Protein AF-R7G7V2-F1 (afdb_monomer_lite)

Organism: NCBI:txid1263076

Structure (mmCIF, N/CA/C/O backbone):
data_AF-R7G7V2-F1
#
_entry.id   AF-R7G7V2-F1
#
loop_
_atom_site.group_PDB
_atom_site.id
_atom_site.type_symbol
_atom_site.label_atom_id
_atom_site.label_alt_id
_atom_site.label_comp_id
_atom_site.label_asym_id
_atom_site.label_entity_id
_atom_site.label_seq_id
_atom_site.pdbx_PDB_ins_code
_atom_site.Cartn_x
_atom_site.Cartn_y
_atom_site.Cartn_z
_atom_site.occupancy
_atom_site.B_iso_or_equiv
_atom_site.auth_seq_id
_atom_site.auth_comp_id
_atom_site.auth_asym_id
_atom_site.auth_atom_id
_atom_site.pdbx_PDB_model_num
ATOM 1 N N . MET A 1 1 ? 24.749 2.670 -49.768 1.00 60.97 1 MET A N 1
ATOM 2 C CA . MET A 1 1 ? 24.440 3.329 -48.490 1.00 60.97 1 MET A CA 1
ATOM 3 C C . MET A 1 1 ? 25.767 3.414 -47.786 1.00 60.97 1 MET A C 1
ATOM 5 O O . MET A 1 1 ? 26.418 2.384 -47.660 1.00 60.97 1 MET A O 1
ATOM 9 N N . ASP A 1 2 ? 26.241 4.622 -47.515 1.00 79.50 2 ASP A N 1
ATOM 10 C CA . ASP A 1 2 ? 27.609 4.809 -47.038 1.00 79.50 2 ASP A CA 1
ATOM 11 C C . ASP A 1 2 ? 27.628 4.618 -45.518 1.00 79.50 2 ASP A C 1
ATOM 13 O O . ASP A 1 2 ? 26.612 4.814 -44.849 1.00 79.50 2 ASP 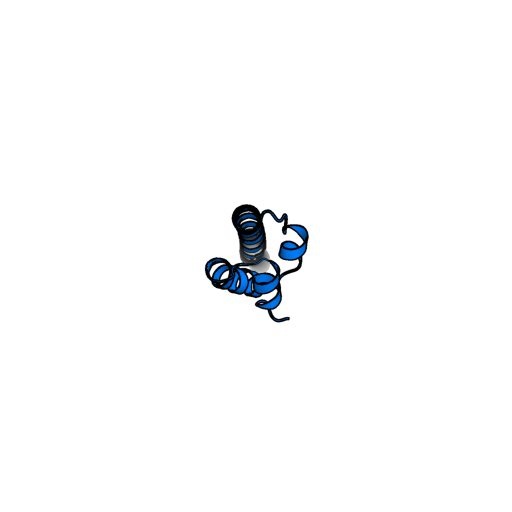A O 1
ATOM 17 N N . SER A 1 3 ? 28.771 4.225 -44.951 1.00 83.00 3 SER A N 1
ATOM 18 C CA . SER A 1 3 ? 28.894 3.845 -43.530 1.00 83.00 3 SER A CA 1
ATOM 19 C C . SER A 1 3 ? 28.377 4.903 -42.540 1.00 83.00 3 SER A C 1
ATOM 21 O O . SER A 1 3 ? 27.994 4.574 -41.417 1.00 83.00 3 SER A O 1
ATOM 23 N N . TYR A 1 4 ? 28.327 6.170 -42.960 1.00 84.94 4 TYR A N 1
ATOM 24 C CA . TYR A 1 4 ? 27.740 7.279 -42.212 1.00 84.94 4 TYR A CA 1
ATOM 25 C C . TYR A 1 4 ? 26.218 7.148 -42.029 1.00 84.94 4 TYR A C 1
ATOM 27 O O . TYR A 1 4 ? 25.713 7.337 -40.920 1.00 84.94 4 TYR A O 1
ATOM 35 N N . ASP A 1 5 ? 25.489 6.787 -43.087 1.00 88.81 5 ASP A N 1
ATOM 36 C CA . ASP A 1 5 ? 24.032 6.628 -43.038 1.00 88.81 5 ASP A CA 1
ATOM 37 C C . ASP A 1 5 ? 23.641 5.419 -42.182 1.00 88.81 5 ASP A C 1
ATOM 39 O O . ASP A 1 5 ? 22.704 5.497 -41.386 1.00 88.81 5 ASP A O 1
ATOM 43 N N . GLU A 1 6 ? 24.414 4.331 -42.267 1.00 88.94 6 GLU A N 1
ATOM 44 C CA . GLU A 1 6 ? 24.246 3.157 -41.404 1.00 88.94 6 GLU A CA 1
ATOM 45 C C . GLU A 1 6 ? 24.492 3.494 -39.928 1.00 88.94 6 GLU A C 1
ATOM 47 O O . GLU A 1 6 ? 23.737 3.062 -39.056 1.00 88.94 6 GLU A O 1
ATOM 52 N N . GLY A 1 7 ? 25.527 4.286 -39.632 1.00 91.25 7 GLY A N 1
ATOM 53 C CA . GLY A 1 7 ? 25.821 4.739 -38.272 1.00 91.25 7 GLY A CA 1
ATOM 54 C C . GLY A 1 7 ? 24.706 5.609 -37.691 1.00 91.25 7 GLY A C 1
ATOM 55 O O . GLY A 1 7 ? 24.298 5.413 -36.545 1.00 91.25 7 GLY A O 1
ATOM 56 N N . LYS A 1 8 ? 24.160 6.534 -38.490 1.00 94.12 8 LYS A N 1
ATOM 57 C CA . LYS A 1 8 ? 23.037 7.391 -38.082 1.00 94.12 8 LYS A CA 1
ATOM 58 C C . LYS A 1 8 ? 21.763 6.584 -37.838 1.00 94.12 8 LYS A C 1
ATOM 60 O O . LYS A 1 8 ? 21.072 6.834 -36.851 1.00 94.12 8 LYS A O 1
ATOM 65 N N . GLN A 1 9 ? 21.461 5.621 -38.709 1.00 94.25 9 GLN A N 1
ATOM 66 C CA . GLN A 1 9 ? 20.306 4.744 -38.545 1.00 94.25 9 GLN A CA 1
ATOM 67 C C . GLN A 1 9 ? 20.430 3.892 -37.276 1.00 94.25 9 GLN A C 1
ATOM 69 O O . GLN A 1 9 ? 19.508 3.892 -36.462 1.00 94.25 9 GLN A O 1
ATOM 74 N N . LYS A 1 10 ? 21.587 3.257 -37.048 1.00 94.44 10 LYS A N 1
ATOM 75 C CA . LYS A 1 10 ? 21.851 2.479 -35.826 1.00 94.44 10 LYS A CA 1
ATOM 76 C C . LYS A 1 10 ? 21.709 3.324 -34.565 1.00 94.44 10 LYS A C 1
ATOM 78 O O . LYS A 1 10 ? 21.017 2.917 -33.640 1.00 94.44 10 LYS A O 1
ATOM 83 N N . GLY A 1 11 ? 22.285 4.527 -34.548 1.00 96.38 11 GLY A N 1
ATOM 84 C CA . GLY A 1 11 ? 22.163 5.431 -33.403 1.00 96.38 11 GLY A CA 1
ATOM 85 C C . GLY A 1 11 ? 20.713 5.829 -33.099 1.00 96.38 11 GLY A C 1
ATOM 86 O O . GLY A 1 11 ? 20.327 5.906 -31.932 1.00 96.38 11 GLY A O 1
ATOM 87 N N . LEU A 1 12 ? 19.885 6.044 -34.129 1.00 96.81 12 LEU A N 1
ATOM 88 C CA . LEU A 1 12 ? 18.461 6.343 -33.954 1.00 96.81 12 LEU A CA 1
ATOM 89 C C . LEU A 1 12 ? 17.676 5.133 -33.431 1.00 96.81 12 LEU A C 1
ATOM 91 O O . LEU A 1 12 ? 16.841 5.286 -32.537 1.00 96.81 12 LEU A O 1
ATOM 95 N N . GLU A 1 13 ? 17.932 3.945 -33.976 1.00 96.56 13 GLU A N 1
ATOM 96 C CA . GLU A 1 13 ? 17.298 2.695 -33.544 1.00 96.56 13 GLU A CA 1
ATOM 97 C C . GLU A 1 13 ? 17.653 2.372 -32.085 1.00 96.56 13 GLU A C 1
ATOM 99 O O . GLU A 1 13 ? 16.760 2.132 -31.269 1.00 96.56 13 GLU A O 1
ATOM 104 N N . GLU A 1 14 ? 18.937 2.449 -31.725 1.00 96.88 14 GLU A N 1
ATOM 105 C CA . GLU A 1 14 ? 19.424 2.240 -30.358 1.00 96.88 14 GLU A CA 1
ATOM 106 C C . GLU A 1 14 ? 18.856 3.280 -29.390 1.00 96.88 14 GLU A C 1
ATOM 108 O O . GLU A 1 14 ? 18.332 2.918 -28.335 1.00 96.88 14 GLU A O 1
ATOM 113 N N . GLY A 1 15 ? 18.890 4.563 -29.761 1.00 97.69 15 GLY A N 1
ATOM 114 C CA . GLY A 1 15 ? 18.335 5.642 -28.944 1.00 97.69 15 GLY A CA 1
ATOM 115 C C . GLY A 1 15 ? 16.836 5.471 -28.692 1.00 97.69 15 GLY A C 1
ATOM 116 O O . GLY A 1 15 ? 16.374 5.620 -27.560 1.00 97.69 15 GLY A O 1
ATOM 117 N N . THR A 1 16 ? 16.078 5.091 -29.724 1.00 97.62 16 THR A N 1
ATOM 118 C CA . THR A 1 16 ? 14.633 4.830 -29.620 1.00 97.62 16 THR A CA 1
ATOM 119 C C . THR A 1 16 ? 14.349 3.635 -28.717 1.00 97.62 16 THR A C 1
ATOM 121 O O . THR A 1 16 ? 13.494 3.718 -27.832 1.00 97.62 16 THR A O 1
ATOM 124 N N . LYS A 1 17 ? 15.087 2.536 -28.900 1.00 97.75 17 LYS A N 1
ATOM 125 C CA . LYS A 1 17 ? 14.947 1.326 -28.087 1.00 97.75 17 LYS A CA 1
ATOM 126 C C . LYS A 1 17 ? 15.234 1.611 -26.613 1.00 97.75 17 LYS A C 1
ATOM 128 O O . LYS A 1 17 ? 14.412 1.279 -25.763 1.00 97.75 17 LYS A O 1
ATOM 133 N N . LEU A 1 18 ? 16.349 2.280 -26.319 1.00 97.50 18 LEU A N 1
ATOM 134 C CA . LEU A 1 18 ? 16.730 2.648 -24.953 1.00 97.50 18 LEU A CA 1
ATOM 135 C C . LEU A 1 18 ? 15.697 3.573 -24.306 1.00 97.50 18 LEU A C 1
ATOM 137 O O . LEU A 1 18 ? 15.309 3.353 -23.159 1.00 97.50 18 LEU A O 1
ATOM 141 N N . GLY A 1 19 ? 15.225 4.583 -25.041 1.00 98.12 19 GLY A N 1
ATOM 142 C CA . GLY A 1 19 ? 14.201 5.505 -24.555 1.00 98.12 19 GLY A CA 1
ATOM 143 C C . GLY A 1 19 ? 12.893 4.794 -24.205 1.00 98.12 19 GLY A C 1
ATOM 144 O O . GLY A 1 19 ? 12.329 5.038 -23.136 1.00 98.12 19 GLY A O 1
ATOM 145 N N . LEU A 1 20 ? 12.435 3.877 -25.063 1.00 98.06 20 LEU A N 1
ATOM 146 C CA . LEU A 1 20 ? 11.223 3.096 -24.821 1.00 98.06 20 LEU A CA 1
ATOM 147 C C . LEU A 1 20 ? 11.385 2.162 -23.617 1.00 98.06 20 LEU A C 1
ATOM 149 O O . LEU A 1 20 ? 10.543 2.173 -22.724 1.00 98.06 20 LEU A O 1
ATOM 153 N N . GLU A 1 21 ? 12.475 1.395 -23.555 1.00 97.88 21 GLU A N 1
ATOM 154 C CA . GLU A 1 21 ? 12.734 0.459 -22.454 1.00 97.88 21 GLU A CA 1
ATOM 155 C C . GLU A 1 21 ? 12.793 1.177 -21.098 1.00 97.88 21 GLU A C 1
ATOM 157 O O . GLU A 1 21 ? 12.147 0.751 -20.135 1.00 97.88 21 GLU A O 1
ATOM 162 N N . GLN A 1 22 ? 13.510 2.302 -21.019 1.00 97.38 22 GLN A N 1
ATOM 163 C CA . GLN A 1 22 ? 13.599 3.101 -19.794 1.00 97.38 22 GLN A CA 1
A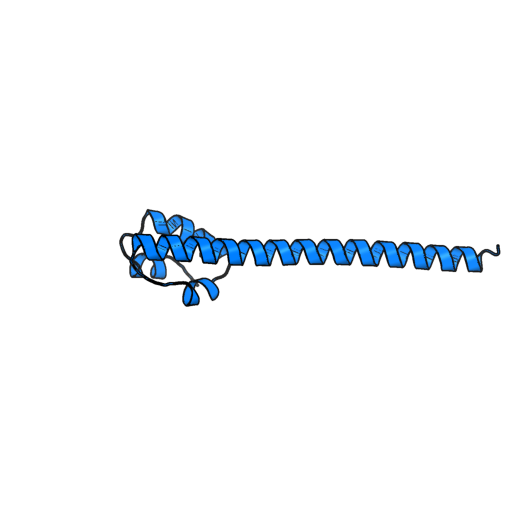TOM 164 C C . GLN A 1 22 ? 12.252 3.725 -19.421 1.00 97.38 22 GLN A C 1
ATOM 166 O O . GLN A 1 22 ? 11.849 3.666 -18.256 1.00 97.38 22 GLN A O 1
ATOM 171 N N . GLY A 1 23 ? 11.537 4.284 -20.402 1.00 98.31 23 GLY A N 1
ATOM 172 C CA . GLY A 1 23 ? 10.223 4.887 -20.197 1.00 98.31 23 GLY A CA 1
ATOM 173 C C . GLY A 1 23 ? 9.196 3.878 -19.685 1.00 98.31 23 GLY A C 1
ATOM 174 O O . GLY A 1 23 ? 8.520 4.138 -18.687 1.00 98.31 23 GLY A O 1
ATOM 175 N N . THR A 1 24 ? 9.120 2.700 -20.308 1.00 98.25 24 THR A N 1
ATOM 176 C CA . THR A 1 24 ? 8.220 1.618 -19.888 1.00 98.25 24 THR A CA 1
ATOM 177 C C . THR A 1 24 ? 8.569 1.112 -18.493 1.00 98.25 24 THR A C 1
ATOM 179 O O . THR A 1 24 ? 7.669 0.982 -17.662 1.00 98.25 24 THR A O 1
ATOM 182 N N . LYS A 1 25 ? 9.854 0.876 -18.199 1.00 98.12 25 LYS A N 1
ATOM 183 C CA . LYS A 1 25 ? 10.291 0.415 -16.874 1.00 98.12 25 LYS A CA 1
ATOM 184 C C . LYS A 1 25 ? 9.901 1.408 -15.778 1.00 98.12 25 LYS A C 1
ATOM 186 O O . LYS A 1 25 ? 9.261 1.019 -14.804 1.00 98.12 25 LYS A O 1
ATOM 191 N N . LEU A 1 26 ? 10.231 2.688 -15.961 1.00 98.00 26 LEU A N 1
ATOM 192 C CA . LEU A 1 26 ? 9.935 3.736 -14.982 1.00 98.00 26 LEU A CA 1
ATOM 193 C C . LEU A 1 26 ? 8.427 3.934 -14.793 1.00 98.00 26 LEU A C 1
ATOM 195 O O . LEU A 1 26 ? 7.961 4.123 -13.669 1.00 98.00 26 LEU A O 1
ATOM 199 N N . GLY A 1 27 ? 7.665 3.902 -15.889 1.00 98.44 27 GLY A N 1
ATOM 200 C CA . GLY A 1 27 ? 6.211 4.031 -15.857 1.00 98.44 27 GLY A CA 1
ATOM 201 C C . GLY A 1 27 ? 5.548 2.890 -15.088 1.00 98.44 27 GLY A C 1
ATOM 202 O O . GLY A 1 27 ? 4.705 3.144 -14.227 1.00 98.44 27 GLY A O 1
ATOM 203 N N . LEU A 1 28 ? 5.964 1.647 -15.344 1.00 98.44 28 LEU A N 1
ATOM 204 C CA . LEU A 1 28 ? 5.431 0.471 -14.659 1.00 98.44 28 LEU A CA 1
ATOM 205 C C . LEU A 1 28 ? 5.785 0.466 -13.168 1.00 98.44 28 LEU A C 1
ATOM 207 O O . LEU A 1 28 ? 4.917 0.195 -12.340 1.00 98.44 28 LEU A O 1
ATOM 211 N N . GLU A 1 29 ? 7.028 0.795 -12.817 1.00 98.06 29 GLU A N 1
ATOM 212 C CA . GLU A 1 29 ? 7.486 0.852 -11.425 1.00 98.06 29 GLU A CA 1
ATOM 213 C C . GLU A 1 29 ? 6.703 1.899 -10.622 1.00 98.06 29 GLU A C 1
ATOM 215 O O . GLU A 1 29 ? 6.089 1.573 -9.603 1.00 98.06 29 GLU A O 1
ATOM 220 N N . LYS A 1 30 ? 6.619 3.136 -11.131 1.00 97.38 30 LYS A N 1
ATOM 221 C CA . LYS A 1 30 ? 5.847 4.212 -10.489 1.00 97.38 30 LYS A CA 1
ATOM 222 C C . LYS A 1 30 ? 4.361 3.885 -10.411 1.00 97.38 30 LYS A C 1
ATOM 224 O O . LYS A 1 30 ? 3.745 4.091 -9.368 1.00 97.38 30 LYS A O 1
ATOM 229 N N . GLY A 1 31 ? 3.784 3.371 -11.497 1.00 98.25 31 GLY A N 1
ATOM 230 C CA . GLY A 1 31 ? 2.373 2.991 -11.544 1.00 98.25 31 GLY A CA 1
ATOM 231 C C . GLY A 1 31 ? 2.040 1.908 -10.520 1.00 98.25 31 GLY A C 1
ATOM 232 O O . GLY A 1 31 ? 1.059 2.033 -9.789 1.00 98.25 31 GLY A O 1
ATOM 233 N N . THR A 1 32 ? 2.899 0.893 -10.405 1.00 98.06 32 THR A N 1
ATOM 234 C CA . THR A 1 32 ? 2.748 -0.188 -9.422 1.00 98.06 32 THR A CA 1
ATOM 235 C C . THR A 1 32 ? 2.857 0.344 -7.998 1.00 98.06 32 THR A C 1
ATOM 237 O O . THR A 1 32 ? 2.011 0.022 -7.166 1.00 98.06 32 THR A O 1
ATOM 240 N N . GLN A 1 33 ? 3.845 1.196 -7.711 1.00 96.75 33 GLN A N 1
ATOM 241 C CA . GLN A 1 33 ? 4.029 1.779 -6.382 1.00 96.75 33 GLN A CA 1
ATOM 242 C C . GLN A 1 33 ? 2.825 2.639 -5.969 1.00 96.75 33 GLN A C 1
ATOM 244 O O . GLN A 1 33 ? 2.269 2.442 -4.890 1.00 96.75 33 GLN A O 1
ATOM 249 N N . ILE A 1 34 ? 2.383 3.554 -6.838 1.00 96.81 34 ILE A N 1
ATOM 250 C CA . ILE A 1 34 ? 1.234 4.433 -6.575 1.00 96.81 34 ILE A CA 1
ATOM 251 C C . ILE A 1 34 ? -0.045 3.609 -6.412 1.00 96.81 34 ILE A C 1
ATOM 253 O O . ILE A 1 34 ? -0.788 3.809 -5.451 1.00 96.81 34 ILE A O 1
ATOM 257 N N . GLY A 1 35 ? -0.296 2.669 -7.326 1.00 98.25 35 GLY A N 1
ATOM 258 C CA . GLY A 1 35 ? -1.481 1.814 -7.293 1.00 98.25 35 GLY A CA 1
ATOM 259 C C . GLY A 1 35 ? -1.544 0.956 -6.032 1.00 98.25 35 GLY A C 1
ATOM 260 O O . GLY A 1 35 ? -2.598 0.870 -5.405 1.00 98.25 35 GLY A O 1
ATOM 261 N N . THR A 1 36 ? -0.408 0.393 -5.614 1.00 98.00 36 THR A N 1
ATOM 262 C CA . THR A 1 36 ? -0.309 -0.399 -4.380 1.00 98.00 36 THR A CA 1
ATOM 263 C C . THR A 1 36 ? -0.598 0.460 -3.151 1.00 98.00 36 THR A C 1
ATOM 265 O O . THR A 1 36 ? -1.429 0.080 -2.330 1.00 98.00 36 THR A O 1
ATOM 268 N N . THR A 1 37 ? 0.008 1.645 -3.034 1.00 97.56 37 THR A N 1
ATOM 269 C CA . THR A 1 37 ? -0.245 2.551 -1.901 1.00 97.56 37 THR A CA 1
ATOM 270 C C . THR A 1 37 ? -1.709 2.985 -1.839 1.00 97.56 37 THR A C 1
ATOM 272 O O . THR A 1 37 ? -2.342 2.849 -0.794 1.00 97.56 37 THR A O 1
ATOM 275 N N . LEU A 1 38 ? -2.288 3.444 -2.954 1.00 97.94 38 LEU A N 1
ATOM 276 C CA . LEU A 1 38 ? -3.690 3.879 -2.997 1.00 97.94 38 LEU A CA 1
ATOM 277 C C . LEU A 1 38 ? -4.663 2.733 -2.701 1.00 97.94 38 LEU A C 1
ATOM 279 O O . LEU A 1 38 ? -5.634 2.925 -1.967 1.00 97.94 38 LEU A O 1
ATOM 283 N N . GLY A 1 39 ? -4.408 1.545 -3.253 1.00 98.25 39 GLY A N 1
ATOM 284 C CA . GLY A 1 39 ? -5.206 0.349 -2.992 1.00 98.25 39 GLY A CA 1
ATOM 285 C C . GLY A 1 39 ? -5.204 -0.020 -1.510 1.00 98.25 39 GLY A C 1
ATOM 286 O O . GLY A 1 39 ? -6.271 -0.210 -0.924 1.00 98.25 39 GLY A O 1
ATOM 287 N N . THR A 1 40 ? -4.025 -0.032 -0.888 1.00 97.81 40 THR A N 1
ATOM 288 C CA . THR A 1 40 ? -3.867 -0.319 0.543 1.00 97.81 40 THR A CA 1
ATOM 289 C C . THR A 1 40 ? -4.559 0.731 1.416 1.00 97.81 40 THR A C 1
ATOM 291 O O . THR A 1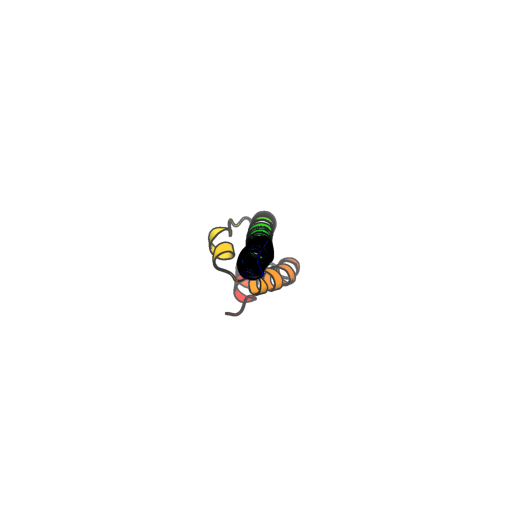 40 ? -5.305 0.361 2.321 1.00 97.81 40 THR A O 1
ATOM 294 N N . VAL A 1 41 ? -4.408 2.031 1.121 1.00 98.31 41 VAL A N 1
ATOM 295 C CA . VAL A 1 41 ? -5.111 3.112 1.845 1.00 98.31 41 VAL A CA 1
ATOM 296 C C . VAL A 1 41 ? -6.628 2.944 1.758 1.00 98.31 41 VAL A C 1
ATOM 298 O O . VAL A 1 41 ? -7.316 3.038 2.776 1.00 98.31 41 VAL A O 1
ATOM 301 N N . ASN A 1 42 ? -7.166 2.669 0.567 1.00 98.25 42 ASN A N 1
ATOM 302 C CA . ASN A 1 42 ? -8.606 2.483 0.377 1.00 98.25 42 ASN A CA 1
ATOM 303 C C . ASN A 1 42 ? -9.129 1.275 1.163 1.00 98.25 42 ASN A C 1
ATOM 305 O O . ASN A 1 42 ? -10.154 1.384 1.838 1.00 98.25 42 ASN A O 1
ATOM 309 N N . LEU A 1 43 ? -8.418 0.145 1.111 1.00 97.94 43 LEU A N 1
ATOM 310 C CA . LEU A 1 43 ? -8.793 -1.057 1.852 1.00 97.94 43 LEU A CA 1
ATOM 311 C C . LEU A 1 43 ? -8.789 -0.798 3.363 1.00 97.94 43 LEU A C 1
ATOM 313 O O . LEU A 1 43 ? -9.787 -1.056 4.035 1.00 97.94 43 LEU A O 1
ATOM 317 N N . LEU A 1 44 ? -7.701 -0.236 3.889 1.00 97.31 44 LEU A N 1
ATOM 318 C CA . LEU A 1 44 ? -7.573 0.059 5.315 1.00 97.31 44 LEU A CA 1
ATOM 319 C C . LEU A 1 44 ? -8.606 1.077 5.790 1.00 97.31 44 LEU A C 1
ATOM 321 O O . LEU A 1 44 ? -9.165 0.900 6.868 1.00 97.31 44 LEU A O 1
ATOM 325 N N . THR A 1 45 ? -8.937 2.081 4.974 1.00 98.06 45 THR A N 1
ATOM 326 C CA . THR A 1 45 ? -10.008 3.043 5.278 1.00 98.06 45 THR A CA 1
ATOM 327 C C . THR A 1 45 ? -11.332 2.322 5.532 1.00 98.06 45 THR A C 1
ATOM 329 O O . THR A 1 45 ? -12.008 2.599 6.522 1.00 98.06 45 THR A O 1
ATOM 332 N N . VAL A 1 46 ? -11.701 1.372 4.666 1.00 97.94 46 VAL A N 1
ATOM 333 C CA . VAL A 1 46 ? -12.945 0.602 4.815 1.00 97.94 46 VAL A CA 1
ATOM 334 C C . VAL A 1 46 ? -12.904 -0.266 6.069 1.00 97.94 46 VAL A C 1
ATOM 336 O O . VAL A 1 46 ? -13.854 -0.241 6.850 1.00 97.94 46 VAL A O 1
ATOM 339 N N . LEU A 1 47 ? -11.811 -0.998 6.293 1.00 97.06 47 LEU A N 1
ATOM 340 C CA . LEU A 1 47 ? -11.696 -1.909 7.433 1.00 97.06 47 LEU A CA 1
ATOM 341 C C . LEU A 1 47 ? -11.683 -1.162 8.775 1.00 97.06 47 LEU A C 1
ATOM 343 O O . LEU A 1 47 ? -12.362 -1.570 9.715 1.00 97.06 47 LEU A O 1
ATOM 347 N N . ILE A 1 48 ? -10.969 -0.038 8.861 1.00 96.50 48 ILE A N 1
ATOM 348 C CA . ILE A 1 48 ? -10.938 0.824 10.051 1.00 96.50 48 ILE A CA 1
ATOM 349 C C . ILE A 1 48 ? -12.317 1.430 10.312 1.00 96.50 48 ILE A C 1
ATOM 351 O O . ILE A 1 48 ? -12.789 1.407 11.450 1.00 96.50 48 ILE A O 1
ATOM 355 N N . LYS A 1 49 ? -13.013 1.893 9.267 1.00 97.25 49 LYS A N 1
ATOM 356 C CA . LYS A 1 49 ? -14.386 2.391 9.396 1.00 97.25 49 LYS A CA 1
ATOM 357 C C . LYS A 1 49 ? -15.343 1.311 9.885 1.00 97.25 49 LYS A C 1
ATOM 359 O O . LYS A 1 49 ? -16.204 1.597 10.707 1.00 97.25 49 LYS A O 1
ATOM 364 N N . GLN A 1 50 ? -15.193 0.074 9.422 1.00 96.44 50 GLN A N 1
ATOM 365 C CA . GLN A 1 50 ? -16.014 -1.048 9.877 1.00 96.44 50 GLN A CA 1
ATOM 366 C C . GLN A 1 50 ? -15.719 -1.442 11.326 1.00 96.44 50 GLN A C 1
ATOM 368 O O . GLN A 1 50 ? -16.649 -1.677 12.092 1.00 96.44 50 GLN A O 1
ATOM 373 N N . LYS A 1 51 ? -14.441 -1.515 11.709 1.00 95.75 51 LYS A N 1
ATOM 374 C CA . LYS A 1 51 ? -14.029 -2.006 13.030 1.00 95.75 51 LYS A CA 1
ATOM 375 C C . LYS A 1 51 ? -14.183 -0.958 14.133 1.00 95.75 51 LYS A C 1
ATOM 377 O O . LYS A 1 51 ? -14.578 -1.305 15.240 1.00 95.75 51 LYS A O 1
ATOM 382 N N . PHE A 1 52 ? -13.876 0.304 13.839 1.00 96.19 52 PHE A N 1
ATOM 383 C CA . PHE A 1 52 ? -13.808 1.376 14.837 1.00 96.19 52 PHE A CA 1
ATOM 384 C C . PHE A 1 52 ? -14.810 2.512 14.605 1.00 96.19 52 PHE A C 1
ATOM 386 O O . PHE A 1 52 ? -14.854 3.433 15.413 1.00 96.19 52 PHE A O 1
ATOM 393 N N . ALA A 1 53 ? -15.601 2.473 13.525 1.00 96.88 53 ALA A N 1
ATOM 394 C CA . ALA A 1 53 ? -16.514 3.555 13.131 1.00 96.88 53 ALA A CA 1
ATOM 395 C C . ALA A 1 53 ? -15.816 4.908 12.868 1.00 96.88 53 ALA A C 1
ATOM 397 O O . ALA A 1 53 ? -16.420 5.966 13.034 1.00 96.88 53 ALA A O 1
ATOM 398 N N . ILE A 1 54 ? -14.555 4.877 12.419 1.00 95.44 54 ILE A N 1
ATOM 399 C CA . ILE A 1 54 ? -13.725 6.063 12.155 1.00 95.44 54 ILE A CA 1
ATOM 400 C C . ILE A 1 54 ? -13.402 6.178 10.667 1.00 95.44 54 ILE A C 1
ATOM 402 O O . ILE A 1 54 ? -13.036 5.196 10.024 1.00 95.44 54 ILE A O 1
ATOM 406 N N . ASP A 1 55 ? -13.492 7.392 10.125 1.00 96.62 55 ASP A N 1
ATOM 407 C CA . ASP A 1 55 ? -12.925 7.701 8.813 1.00 96.62 55 ASP A CA 1
ATOM 408 C C . ASP A 1 55 ? -11.454 8.107 8.969 1.00 96.62 55 ASP A C 1
ATOM 410 O O . ASP A 1 55 ? -11.139 9.194 9.447 1.00 96.62 55 ASP A O 1
ATOM 414 N N . ALA A 1 56 ? -10.552 7.195 8.611 1.00 95.81 56 ALA A N 1
ATOM 415 C CA . ALA A 1 56 ? -9.111 7.369 8.779 1.00 95.81 56 ALA A CA 1
ATOM 416 C C . ALA A 1 56 ? -8.381 7.739 7.480 1.00 95.81 56 ALA A C 1
ATOM 418 O O . ALA A 1 56 ? -7.148 7.745 7.460 1.00 95.81 56 ALA A O 1
ATOM 419 N N . ARG A 1 57 ? -9.103 8.026 6.387 1.00 96.69 57 ARG A N 1
ATOM 420 C CA . ARG A 1 57 ? -8.503 8.167 5.052 1.00 96.69 57 ARG A CA 1
ATOM 421 C C . ARG A 1 57 ? -7.395 9.215 4.995 1.00 96.69 57 ARG A C 1
ATOM 423 O O . ARG A 1 57 ? -6.356 8.969 4.382 1.00 96.69 57 ARG A O 1
ATOM 430 N N . GLU A 1 58 ? -7.616 10.372 5.617 1.00 96.75 58 GLU A N 1
ATOM 431 C CA . GLU A 1 58 ? -6.644 11.470 5.623 1.00 96.75 58 GLU A CA 1
ATOM 432 C C . GLU A 1 58 ? -5.344 11.057 6.311 1.00 96.75 58 GLU A C 1
ATOM 434 O O . GLU A 1 58 ? -4.273 11.215 5.734 1.00 96.75 58 GLU A O 1
ATOM 439 N N . TRP A 1 59 ? -5.436 10.444 7.493 1.00 96.25 59 TRP A N 1
ATOM 440 C CA . TRP A 1 59 ? -4.262 9.981 8.230 1.00 96.25 59 TRP A CA 1
ATOM 441 C C . TRP A 1 59 ? -3.551 8.819 7.527 1.00 96.25 59 TRP A C 1
ATOM 443 O O . TRP A 1 59 ? -2.333 8.831 7.405 1.00 96.25 59 TRP A O 1
ATOM 453 N N . LEU A 1 60 ? -4.282 7.847 6.976 1.00 97.06 60 LEU A N 1
ATOM 454 C CA . LEU A 1 60 ? -3.671 6.755 6.205 1.00 97.06 60 LEU A CA 1
ATOM 455 C C . LEU A 1 60 ? -2.903 7.272 4.980 1.00 97.06 60 LEU A C 1
ATOM 457 O O . LEU A 1 60 ? -1.890 6.691 4.600 1.00 97.06 60 LEU A O 1
ATOM 461 N N . SER A 1 61 ? -3.353 8.379 4.382 1.00 9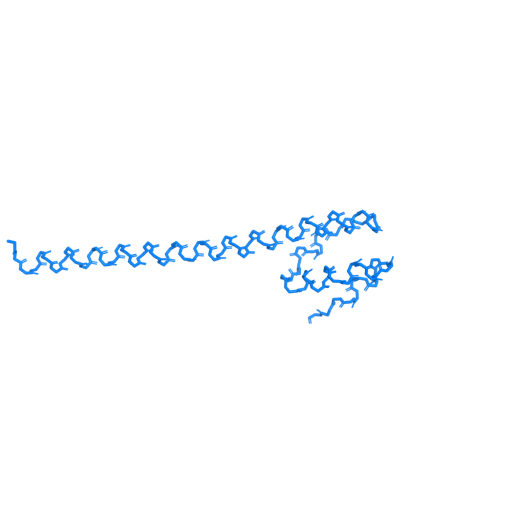6.31 61 SER A N 1
ATOM 462 C CA . SER A 1 61 ? -2.690 8.993 3.225 1.00 96.31 61 SER A CA 1
ATOM 463 C C . SER A 1 61 ? -1.354 9.662 3.575 1.00 96.31 61 SER A C 1
ATOM 465 O O . SER A 1 61 ? -0.595 9.984 2.663 1.00 96.31 61 SER A 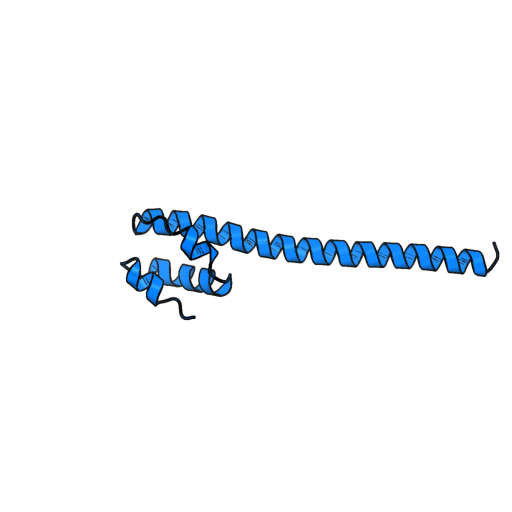O 1
ATOM 467 N N . THR A 1 62 ? -1.044 9.862 4.863 1.00 95.69 62 THR A N 1
ATOM 468 C CA . THR A 1 62 ? 0.259 10.384 5.312 1.00 95.69 62 THR A CA 1
ATOM 469 C C . THR A 1 62 ? 1.281 9.285 5.595 1.00 95.69 62 THR A C 1
ATOM 471 O O . THR A 1 62 ? 2.441 9.598 5.847 1.00 95.69 62 THR A O 1
ATOM 474 N N . LEU A 1 63 ? 0.870 8.013 5.596 1.00 95.81 63 LEU A N 1
ATOM 475 C CA . LEU A 1 63 ? 1.731 6.887 5.951 1.00 95.81 63 LEU A CA 1
ATOM 476 C C . LEU A 1 63 ? 2.477 6.327 4.735 1.00 95.81 63 LEU A C 1
ATOM 478 O O . LEU A 1 63 ? 1.969 6.287 3.613 1.00 95.81 63 LEU A O 1
ATOM 482 N N . SER A 1 64 ? 3.687 5.831 4.980 1.00 95.56 64 SER A N 1
ATOM 483 C CA . SER A 1 64 ? 4.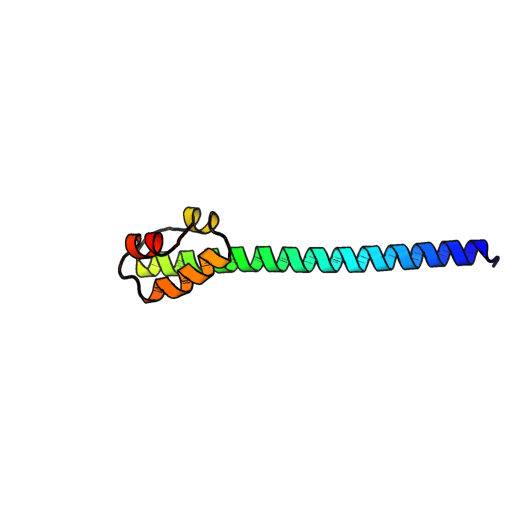442 5.039 4.008 1.00 95.56 64 SER A CA 1
ATOM 484 C C . SER A 1 64 ? 3.813 3.656 3.796 1.00 95.56 64 SER A C 1
ATOM 486 O O . SER A 1 64 ? 3.101 3.134 4.653 1.00 95.56 64 SER A O 1
ATOM 488 N N . LEU A 1 65 ? 4.118 3.009 2.666 1.00 95.25 65 LEU A N 1
ATOM 489 C CA . LEU A 1 65 ? 3.592 1.671 2.373 1.00 95.25 65 LEU A CA 1
ATOM 490 C C . LEU A 1 65 ? 3.988 0.627 3.435 1.00 95.25 65 LEU A C 1
ATOM 492 O O . LEU A 1 65 ? 3.180 -0.231 3.777 1.00 95.25 65 LEU A O 1
ATOM 496 N N . SER A 1 66 ? 5.197 0.719 3.995 1.00 94.88 66 SER A N 1
ATOM 497 C CA . SER A 1 66 ? 5.636 -0.152 5.092 1.00 94.88 66 SER A CA 1
ATOM 498 C C . SER A 1 66 ? 4.817 0.069 6.363 1.00 94.88 66 SER A C 1
ATOM 500 O O . SER A 1 66 ? 4.394 -0.904 6.982 1.00 94.88 66 SER A O 1
ATOM 502 N N . GLN A 1 67 ? 4.530 1.324 6.721 1.00 96.06 67 GLN A N 1
ATOM 503 C CA . GLN A 1 67 ? 3.657 1.649 7.854 1.00 96.06 67 GLN A CA 1
ATOM 504 C C . GLN A 1 67 ? 2.227 1.140 7.631 1.00 96.06 67 GLN A C 1
ATOM 506 O O . GLN A 1 67 ? 1.620 0.614 8.558 1.00 96.06 67 GLN A O 1
ATOM 511 N N . LEU A 1 68 ? 1.699 1.220 6.404 1.00 96.44 68 LEU A N 1
ATOM 512 C CA . LEU A 1 68 ? 0.384 0.659 6.069 1.00 96.44 68 LEU A CA 1
ATOM 513 C C . LEU A 1 68 ? 0.348 -0.872 6.215 1.00 96.44 68 LEU A C 1
ATOM 515 O O . LEU A 1 68 ? -0.649 -1.427 6.681 1.00 96.44 68 LEU A O 1
ATOM 519 N N . TYR A 1 69 ? 1.421 -1.573 5.845 1.00 95.19 69 TYR A N 1
ATOM 520 C CA . TYR A 1 69 ? 1.511 -3.022 6.047 1.00 95.19 69 TYR A CA 1
ATOM 521 C C . TYR A 1 69 ? 1.635 -3.405 7.519 1.00 95.19 69 TYR A C 1
ATOM 523 O O . TYR A 1 69 ? 0.945 -4.325 7.954 1.00 95.19 69 TYR A O 1
ATOM 531 N N . GLU A 1 70 ? 2.429 -2.676 8.303 1.00 94.38 70 GLU A N 1
ATOM 532 C CA . GLU A 1 70 ? 2.488 -2.901 9.750 1.00 94.38 70 GLU A CA 1
ATOM 533 C C . GLU A 1 70 ? 1.115 -2.672 10.389 1.00 94.38 70 GLU A C 1
ATOM 535 O O . GLU A 1 70 ? 0.617 -3.517 11.132 1.00 94.38 70 GLU A O 1
ATOM 540 N N . LEU A 1 71 ? 0.432 -1.595 9.997 1.00 95.50 71 LEU A N 1
ATOM 541 C CA . LEU A 1 71 ? -0.933 -1.319 10.428 1.00 95.50 71 LEU A CA 1
ATOM 542 C C . LEU A 1 71 ? -1.890 -2.452 10.088 1.00 95.50 71 LEU A C 1
ATOM 544 O O . LEU A 1 71 ? -2.729 -2.806 10.911 1.00 95.50 71 LEU A O 1
ATOM 548 N N . SER A 1 72 ? -1.758 -3.041 8.901 1.00 93.81 72 SER A N 1
ATOM 549 C CA . SER A 1 72 ? -2.599 -4.162 8.476 1.00 93.81 72 SER A CA 1
ATOM 550 C C . SER A 1 72 ? -2.456 -5.368 9.412 1.00 93.81 72 SER A C 1
ATOM 552 O O . SER A 1 72 ? -3.453 -6.023 9.713 1.00 93.81 72 SER A O 1
ATOM 554 N N . ASN A 1 73 ? -1.248 -5.630 9.921 1.00 92.44 73 ASN A N 1
ATOM 555 C CA . ASN A 1 73 ? -0.993 -6.711 10.877 1.00 92.44 73 ASN A CA 1
ATOM 556 C C . ASN A 1 73 ? -1.608 -6.412 12.252 1.00 92.44 73 ASN A C 1
ATOM 558 O O . ASN A 1 73 ? -2.225 -7.288 12.860 1.00 92.44 73 ASN A O 1
ATOM 562 N N . GLN A 1 74 ? -1.475 -5.170 12.725 1.00 93.81 74 GLN A N 1
ATOM 563 C CA . GLN A 1 74 ? -1.977 -4.743 14.038 1.00 93.81 74 GLN A CA 1
ATOM 564 C C . GLN A 1 74 ? -3.501 -4.541 14.060 1.00 93.81 74 GLN A C 1
ATOM 566 O O . GLN A 1 74 ? -4.145 -4.666 15.099 1.00 93.81 74 GLN A O 1
ATOM 571 N N . LEU A 1 75 ? -4.122 -4.287 12.905 1.00 94.12 75 LEU A N 1
ATOM 572 C CA . LEU A 1 75 ? -5.564 -4.057 12.790 1.00 94.12 75 LEU A CA 1
ATOM 573 C C . LEU A 1 75 ? -6.402 -5.221 13.341 1.00 94.12 75 LEU A C 1
ATOM 575 O O . LEU A 1 75 ? -7.503 -5.009 13.854 1.00 94.12 75 LEU A O 1
ATOM 579 N N . LEU A 1 76 ? -5.893 -6.450 13.235 1.00 87.31 76 LEU A N 1
ATOM 580 C CA . LEU A 1 76 ? -6.585 -7.647 13.711 1.00 87.31 76 LEU A CA 1
ATOM 581 C C . LEU A 1 76 ? -6.501 -7.816 15.233 1.00 87.31 76 LEU A C 1
ATOM 583 O O . LEU A 1 76 ? -7.413 -8.396 15.821 1.00 87.31 76 LEU A O 1
ATOM 587 N N . THR A 1 77 ? -5.442 -7.310 15.864 1.00 90.44 77 THR A N 1
ATOM 588 C CA . THR A 1 77 ? -5.143 -7.516 17.288 1.00 90.44 77 THR A CA 1
ATOM 589 C C . THR A 1 77 ? -5.583 -6.345 18.162 1.00 90.44 77 THR A C 1
ATOM 591 O O . THR A 1 77 ? -5.976 -6.564 19.307 1.00 90.44 77 THR A O 1
ATOM 594 N N . CYS A 1 78 ? -5.566 -5.117 17.640 1.00 93.19 78 CYS A N 1
ATOM 595 C CA . CYS A 1 78 ? -6.001 -3.932 18.374 1.00 93.19 78 CYS A CA 1
ATOM 596 C C . CYS A 1 78 ? -7.517 -3.933 18.620 1.00 93.19 78 CYS A C 1
ATOM 598 O O . CYS A 1 78 ? -8.323 -4.289 17.748 1.00 93.19 78 CYS A O 1
ATOM 600 N N . ASN A 1 79 ? -7.915 -3.476 19.807 1.00 92.81 79 ASN A N 1
ATOM 601 C CA . ASN A 1 79 ? -9.318 -3.343 20.204 1.00 92.81 79 ASN A CA 1
ATOM 602 C C . ASN A 1 79 ? -9.834 -1.920 20.010 1.00 92.81 79 ASN A C 1
ATOM 604 O O . ASN A 1 79 ? -11.034 -1.726 19.819 1.00 92.81 79 ASN A O 1
ATOM 608 N N . THR A 1 80 ? -8.937 -0.933 20.008 1.00 94.88 80 THR A N 1
ATOM 609 C CA . THR A 1 80 ? -9.284 0.477 19.817 1.00 94.88 80 THR A CA 1
ATOM 610 C C . THR A 1 80 ? -8.470 1.132 18.706 1.00 94.88 80 THR A C 1
ATOM 612 O O . THR A 1 80 ? -7.405 0.659 18.307 1.00 94.88 80 THR A O 1
ATOM 615 N N . TRP A 1 81 ? -8.987 2.254 18.208 1.00 94.00 81 TRP A N 1
ATOM 616 C CA . TRP A 1 81 ? -8.294 3.086 17.231 1.00 94.00 81 TRP A CA 1
ATOM 617 C C . TRP A 1 81 ? -6.983 3.664 17.761 1.00 94.00 81 TRP A C 1
ATOM 619 O O . TRP A 1 81 ? -5.988 3.687 17.044 1.00 94.00 81 TRP A O 1
ATOM 629 N N . GLU A 1 82 ? -6.969 4.099 19.020 1.00 93.25 82 GLU A N 1
ATOM 630 C CA . GLU A 1 82 ? -5.778 4.695 19.626 1.00 93.25 82 GLU A CA 1
ATOM 631 C C . GLU A 1 82 ? -4.658 3.666 19.803 1.00 93.25 82 GLU A C 1
ATOM 633 O O . GLU A 1 82 ? -3.509 3.966 19.489 1.00 93.25 82 GLU A O 1
ATOM 638 N N . GLU A 1 83 ? -4.987 2.433 20.208 1.00 94.19 83 GLU A N 1
ATOM 639 C CA . GLU A 1 83 ? -4.022 1.323 20.240 1.00 94.19 83 GLU A CA 1
ATOM 640 C C . GLU A 1 83 ? -3.409 1.081 18.860 1.00 94.19 83 GLU A C 1
ATOM 642 O O . GLU A 1 83 ? -2.191 0.968 18.732 1.00 94.19 83 GLU A O 1
ATOM 647 N N . LEU A 1 84 ? -4.249 1.047 17.821 1.00 94.19 84 LEU A N 1
ATOM 648 C CA . LEU A 1 84 ? -3.794 0.837 16.451 1.00 94.19 84 LEU A CA 1
ATOM 649 C C . LEU A 1 84 ? -2.881 1.971 15.977 1.00 94.19 84 LEU A C 1
ATOM 651 O O . LEU A 1 84 ? -1.853 1.717 15.355 1.00 94.19 84 LEU A O 1
ATOM 655 N N . LYS A 1 85 ? -3.241 3.219 16.283 1.00 92.50 85 LYS A N 1
ATOM 656 C CA . LYS A 1 85 ? -2.465 4.400 15.900 1.00 92.50 85 LYS A CA 1
ATOM 657 C C . LYS A 1 85 ? -1.106 4.433 16.601 1.00 92.50 85 LYS A C 1
ATOM 659 O O . LYS A 1 85 ? -0.108 4.742 15.962 1.00 92.50 85 LYS A O 1
ATOM 664 N N . GLN A 1 86 ? -1.064 4.088 17.886 1.00 92.25 86 GLN A N 1
ATOM 665 C CA . GLN A 1 86 ? 0.167 4.033 18.682 1.00 92.25 86 GLN A CA 1
ATOM 666 C C . GLN A 1 86 ? 1.083 2.863 18.306 1.00 92.25 86 GLN A C 1
ATOM 668 O O . GLN A 1 86 ? 2.291 2.940 18.527 1.00 92.25 86 GLN A O 1
ATOM 673 N N . ALA A 1 87 ? 0.533 1.784 17.744 1.00 90.25 87 ALA A N 1
ATOM 674 C CA . ALA A 1 87 ? 1.322 0.639 17.298 1.00 90.25 87 ALA A CA 1
ATOM 675 C C . ALA A 1 87 ? 2.225 0.970 16.095 1.00 90.25 87 ALA A C 1
ATOM 677 O O . ALA A 1 87 ? 3.234 0.294 15.879 1.00 90.25 87 ALA A O 1
ATOM 678 N N . ILE A 1 88 ? 1.902 2.022 15.337 1.00 90.69 88 ILE A N 1
ATOM 679 C CA . ILE A 1 88 ? 2.720 2.496 14.221 1.00 90.69 88 ILE A CA 1
ATOM 680 C C . ILE A 1 88 ? 3.791 3.440 14.754 1.00 90.69 88 ILE A C 1
ATOM 682 O O . ILE A 1 88 ? 3.494 4.535 15.224 1.00 90.69 88 ILE A O 1
ATOM 686 N N . LYS A 1 89 ? 5.046 2.991 14.690 1.00 71.94 89 LYS A N 1
ATOM 687 C CA . LYS A 1 89 ? 6.218 3.817 15.000 1.00 71.94 89 LYS A CA 1
ATOM 688 C C . LYS A 1 89 ? 6.561 4.707 13.800 1.00 71.94 89 LYS A C 1
ATOM 690 O O . LYS A 1 89 ? 6.351 4.291 12.655 1.00 71.94 89 LYS A O 1
ATOM 695 N N . ASP A 1 90 ? 7.072 5.904 14.091 1.00 60.78 90 ASP A N 1
ATOM 696 C CA . ASP A 1 90 ? 7.659 6.811 13.094 1.00 60.78 90 ASP A CA 1
ATOM 697 C C . ASP A 1 90 ? 8.773 6.123 12.288 1.00 60.78 90 ASP A C 1
ATOM 699 O O . ASP A 1 90 ? 9.603 5.406 12.903 1.00 60.78 90 ASP A O 1
#

Sequence (90 aa):
MDSYDEGKQKGLEEGTKLGLEQGTKLGLEKGTQIGTTLGTVNLLTVLIKQKFAIDAREWLSTLSLSQLYELSNQLLTCNTWEELKQAIKD

pLDDT: mean 94.31, std 6.56, range [60.78, 98.44]

Secondary structure (DSSP, 8-state):
--HHHHHHHHHHHHHHHHHHHHHHHHHHHHHHHHHHHHHHHHHHHHHHHHHHS---HHHHTTS-HHHHHHHHHHTTT-SSHHHHHHHS--

Foldseek 3Di:
DDVVVVVVVVVVVVVVVVVVVVVVVVCVVVCVLVVLLVVLLVVVQVLCCVLAVDRCSVVSVVDDSVLSVQLVVCSVVDNYPVSSVVSRDD

Radius of gyration: 23.18 Å; chains: 1; bounding box: 45×19×69 Å